Protein AF-A0A7X3HHY9-F1 (afdb_m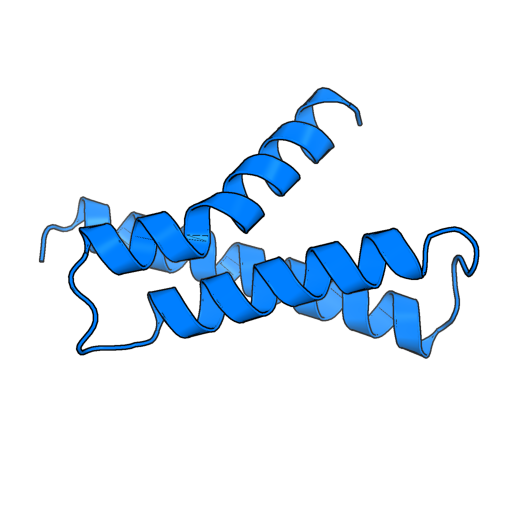onomer_lite)

Structure (mmCIF, N/CA/C/O backbone):
data_AF-A0A7X3HHY9-F1
#
_entry.id   AF-A0A7X3HHY9-F1
#
loop_
_atom_site.group_PDB
_atom_site.id
_atom_site.type_symbol
_atom_site.label_atom_id
_atom_site.label_alt_id
_atom_site.label_comp_id
_atom_site.label_asym_id
_atom_site.label_entity_id
_atom_site.label_seq_id
_atom_site.pdbx_PDB_ins_code
_atom_site.Cartn_x
_atom_site.Cartn_y
_atom_site.Cartn_z
_atom_site.occupancy
_atom_site.B_iso_or_equiv
_atom_site.auth_seq_id
_atom_site.auth_comp_id
_atom_site.auth_asym_id
_atom_site.auth_atom_id
_atom_site.pdbx_PDB_model_num
ATOM 1 N N . MET A 1 1 ? 15.699 -3.679 -15.412 1.00 67.25 1 MET A N 1
ATOM 2 C CA . MET A 1 1 ? 14.479 -3.056 -14.848 1.00 67.25 1 MET A CA 1
ATOM 3 C C . MET A 1 1 ? 14.392 -1.663 -15.440 1.00 67.25 1 MET A C 1
ATOM 5 O O . MET A 1 1 ? 15.426 -1.009 -15.480 1.00 67.25 1 MET A O 1
ATOM 9 N N . SER A 1 2 ? 13.253 -1.248 -15.996 1.00 83.69 2 SER A N 1
ATOM 10 C CA . SER A 1 2 ? 13.148 0.095 -16.581 1.00 83.69 2 SER A CA 1
ATOM 11 C C . SER A 1 2 ? 13.161 1.156 -15.475 1.00 83.69 2 SER A C 1
ATOM 13 O O . SER A 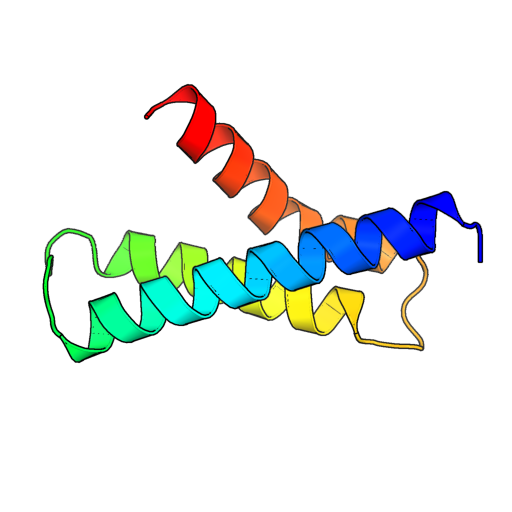1 2 ? 12.700 0.900 -14.362 1.00 83.69 2 SER A O 1
ATOM 15 N N . VAL A 1 3 ? 13.674 2.352 -15.778 1.00 84.94 3 VAL A N 1
ATOM 16 C CA . VAL A 1 3 ? 13.673 3.497 -14.845 1.00 84.94 3 VAL A CA 1
ATOM 17 C C . VAL A 1 3 ? 12.246 3.827 -14.392 1.00 84.94 3 VAL A C 1
ATOM 19 O O . VAL A 1 3 ? 12.018 4.111 -13.223 1.00 84.94 3 VAL A O 1
ATOM 22 N N . ILE A 1 4 ? 11.271 3.690 -15.294 1.00 84.75 4 ILE A N 1
ATOM 23 C CA . ILE A 1 4 ? 9.845 3.912 -15.022 1.00 84.75 4 ILE A CA 1
ATOM 24 C C . ILE A 1 4 ? 9.306 2.918 -13.979 1.00 84.75 4 ILE A C 1
ATOM 26 O O . ILE A 1 4 ? 8.617 3.331 -13.052 1.00 84.75 4 ILE A O 1
ATOM 30 N N . ASP A 1 5 ? 9.647 1.626 -14.081 1.00 85.06 5 ASP A N 1
ATOM 31 C CA . ASP A 1 5 ? 9.231 0.615 -13.092 1.00 85.06 5 ASP A CA 1
ATOM 32 C C . ASP A 1 5 ? 9.862 0.900 -11.722 1.00 85.06 5 ASP A C 1
ATOM 34 O O . ASP A 1 5 ? 9.194 0.788 -10.699 1.00 85.06 5 ASP A O 1
ATOM 38 N N . PHE A 1 6 ? 11.124 1.335 -11.692 1.00 85.88 6 PHE A N 1
ATOM 39 C CA . PHE A 1 6 ? 11.790 1.719 -10.448 1.00 85.88 6 PHE A CA 1
ATOM 40 C C . PHE A 1 6 ? 11.133 2.935 -9.781 1.00 85.88 6 PHE A C 1
ATOM 42 O O . PHE A 1 6 ? 10.804 2.867 -8.597 1.00 85.88 6 PHE A O 1
ATOM 49 N N . LEU A 1 7 ? 10.904 4.015 -10.535 1.00 89.75 7 LEU A N 1
ATOM 50 C CA . LEU A 1 7 ? 10.267 5.228 -10.017 1.00 89.75 7 LEU A CA 1
ATOM 51 C C . LEU A 1 7 ? 8.839 4.947 -9.547 1.00 89.75 7 LEU A C 1
ATOM 53 O O . LEU A 1 7 ? 8.490 5.306 -8.428 1.00 89.75 7 LEU A O 1
ATOM 57 N N . GLY A 1 8 ? 8.047 4.226 -10.346 1.00 87.56 8 GLY A N 1
ATOM 58 C CA . GLY A 1 8 ? 6.688 3.843 -9.970 1.00 87.56 8 GLY A CA 1
ATOM 59 C C . GLY A 1 8 ? 6.652 3.016 -8.684 1.00 87.56 8 GLY A C 1
ATOM 60 O O . GLY A 1 8 ? 5.837 3.284 -7.802 1.00 87.56 8 GLY A O 1
ATOM 61 N N . ARG A 1 9 ? 7.567 2.049 -8.530 1.00 90.00 9 ARG A N 1
ATOM 62 C CA . ARG A 1 9 ? 7.686 1.268 -7.290 1.00 90.00 9 ARG A CA 1
ATOM 63 C C . ARG A 1 9 ? 8.000 2.161 -6.101 1.00 90.00 9 ARG A C 1
ATOM 65 O O . ARG A 1 9 ? 7.354 2.014 -5.072 1.00 90.00 9 ARG A O 1
ATOM 72 N N . LEU A 1 10 ? 8.964 3.069 -6.240 1.00 91.69 10 LEU A N 1
ATOM 73 C CA . LEU A 1 10 ? 9.371 3.960 -5.158 1.00 91.69 10 LEU A CA 1
ATOM 74 C C . LEU A 1 10 ? 8.216 4.872 -4.719 1.00 91.69 10 LEU A C 1
ATOM 76 O O . LEU A 1 10 ? 7.963 4.993 -3.523 1.00 91.69 10 LEU A O 1
ATOM 80 N N . SER A 1 11 ? 7.484 5.456 -5.671 1.00 91.44 11 SER A N 1
ATOM 81 C CA . SER A 1 11 ? 6.343 6.335 -5.392 1.00 91.44 11 SER A CA 1
ATOM 82 C C . SER A 1 11 ? 5.205 5.602 -4.684 1.00 91.44 11 SER A C 1
ATOM 84 O O . SER A 1 11 ? 4.724 6.069 -3.652 1.00 91.44 11 SER A O 1
ATOM 86 N N . VAL A 1 12 ? 4.794 4.438 -5.201 1.00 90.38 12 VAL A N 1
ATOM 87 C CA . VAL A 1 12 ? 3.699 3.658 -4.601 1.00 90.38 12 VAL A CA 1
ATOM 88 C C . VAL A 1 12 ? 4.107 3.109 -3.238 1.00 90.38 12 VAL A C 1
ATOM 90 O O . VAL A 1 12 ? 3.294 3.111 -2.320 1.00 90.38 12 VAL A O 1
ATOM 93 N N . LEU A 1 13 ? 5.368 2.701 -3.075 1.00 90.94 13 LEU A N 1
ATOM 94 C CA . LEU A 1 13 ? 5.895 2.242 -1.794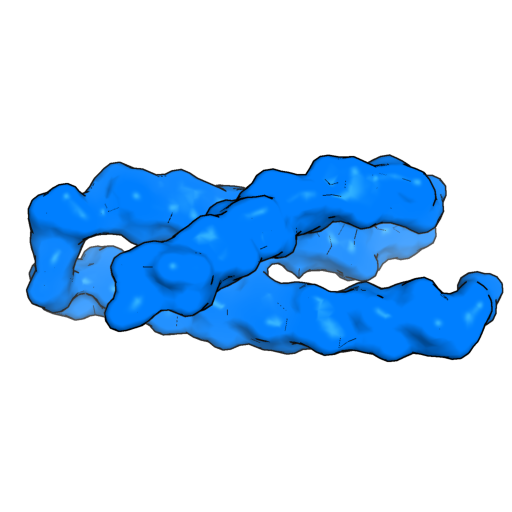 1.00 90.94 13 LEU A CA 1
ATOM 95 C C . LEU A 1 13 ? 5.865 3.354 -0.740 1.00 90.94 13 LEU A C 1
ATOM 97 O O . LEU A 1 13 ? 5.360 3.137 0.358 1.00 90.94 13 LEU A O 1
ATOM 101 N N . ALA A 1 14 ? 6.386 4.539 -1.071 1.00 92.00 14 ALA A N 1
ATOM 102 C CA . ALA A 1 14 ? 6.402 5.671 -0.151 1.00 92.00 14 ALA A CA 1
ATOM 103 C C . ALA A 1 14 ? 4.978 6.044 0.278 1.00 92.00 14 ALA A C 1
ATOM 105 O O . ALA A 1 14 ? 4.702 6.190 1.467 1.00 92.00 14 ALA A O 1
ATOM 106 N N . PHE A 1 15 ? 4.055 6.123 -0.682 1.00 90.69 15 PHE A N 1
ATOM 107 C CA . PHE A 1 15 ? 2.666 6.457 -0.401 1.00 90.69 15 PHE A CA 1
ATOM 108 C C . PHE A 1 15 ? 1.966 5.389 0.454 1.00 90.69 15 PHE A C 1
ATOM 110 O O . PHE A 1 15 ? 1.336 5.721 1.457 1.00 90.69 15 PHE A O 1
ATOM 117 N N . ALA A 1 16 ? 2.135 4.106 0.121 1.00 89.00 16 ALA A N 1
ATOM 118 C CA . ALA A 1 16 ? 1.598 2.998 0.910 1.00 89.00 16 ALA A CA 1
ATOM 119 C C . ALA A 1 16 ? 2.120 3.006 2.351 1.00 89.00 16 ALA A C 1
ATOM 121 O O . ALA A 1 16 ? 1.358 2.737 3.278 1.00 89.00 16 ALA A O 1
ATOM 122 N N . PHE A 1 17 ? 3.388 3.368 2.553 1.00 89.44 17 PHE A N 1
ATOM 123 C CA . PHE A 1 17 ? 3.978 3.482 3.881 1.00 89.44 17 PHE A CA 1
ATOM 124 C C . PHE A 1 17 ? 3.347 4.612 4.706 1.00 89.44 17 PHE A C 1
ATOM 126 O O . PHE A 1 17 ? 2.949 4.383 5.847 1.00 89.44 17 PHE A O 1
ATOM 133 N N . PHE A 1 18 ? 3.195 5.809 4.128 1.00 91.00 18 PHE A N 1
ATOM 134 C CA . PHE A 1 18 ? 2.538 6.935 4.806 1.00 91.00 18 PHE A CA 1
ATOM 135 C C . PHE A 1 18 ? 1.088 6.624 5.173 1.00 91.00 18 PHE A C 1
ATOM 137 O O . PHE A 1 18 ? 0.661 6.904 6.292 1.00 91.00 18 PHE A O 1
ATOM 144 N N . VAL A 1 19 ? 0.347 6.001 4.255 1.00 89.00 19 VAL A N 1
ATOM 145 C CA . VAL A 1 19 ? -1.024 5.556 4.517 1.00 89.00 19 VAL A CA 1
ATOM 146 C C . VAL A 1 19 ? -1.048 4.539 5.651 1.00 89.00 19 VAL A C 1
ATOM 148 O O . VAL A 1 19 ? -1.818 4.703 6.592 1.00 89.00 19 VAL A O 1
ATOM 151 N N . ALA A 1 20 ? -0.208 3.504 5.588 1.00 89.31 20 ALA A N 1
ATOM 152 C CA . ALA A 1 20 ? -0.170 2.476 6.620 1.00 89.31 20 ALA A CA 1
ATOM 153 C C . ALA A 1 20 ? 0.115 3.084 8.000 1.00 89.31 20 ALA A C 1
ATOM 155 O O . ALA A 1 20 ? -0.570 2.753 8.965 1.00 89.31 20 ALA A O 1
ATOM 156 N N . TYR A 1 21 ? 1.062 4.021 8.076 1.00 90.38 21 TYR A N 1
ATOM 157 C CA . TYR A 1 21 ? 1.367 4.745 9.304 1.00 90.38 21 TYR A CA 1
ATOM 158 C C . TYR A 1 21 ? 0.158 5.532 9.831 1.00 90.38 21 TYR A C 1
ATOM 160 O O . TYR A 1 21 ? -0.235 5.337 10.979 1.00 90.38 21 TYR A O 1
ATOM 168 N N . GLY A 1 22 ? -0.485 6.349 8.990 1.00 87.00 22 GLY A N 1
ATOM 169 C CA . GLY A 1 22 ? -1.659 7.132 9.392 1.00 87.00 22 GLY A CA 1
ATOM 170 C C . GLY A 1 22 ? -2.830 6.262 9.862 1.00 87.00 22 GLY A C 1
ATOM 171 O O . GLY A 1 22 ? -3.474 6.576 10.860 1.00 87.00 22 GLY A O 1
ATOM 172 N N . MET A 1 23 ? -3.064 5.127 9.199 1.00 89.06 23 MET A N 1
ATOM 173 C CA . MET A 1 23 ? -4.104 4.169 9.590 1.00 89.06 23 MET A CA 1
ATOM 174 C C . MET A 1 23 ? -3.786 3.488 10.927 1.00 89.06 23 MET A C 1
ATOM 176 O O . MET A 1 23 ? -4.684 3.302 11.743 1.00 89.06 23 MET A O 1
ATOM 180 N N . ILE A 1 24 ? -2.519 3.151 11.187 1.00 89.19 24 ILE A N 1
ATOM 181 C CA . ILE A 1 24 ? -2.089 2.603 12.481 1.00 89.19 24 ILE A CA 1
ATOM 182 C C . ILE A 1 24 ? -2.290 3.633 13.595 1.00 89.19 24 ILE A C 1
ATOM 184 O O . ILE A 1 24 ? -2.853 3.280 14.628 1.00 89.19 24 ILE A O 1
ATOM 188 N N . CYS A 1 25 ? -1.891 4.892 13.388 1.00 88.62 25 CYS A N 1
ATOM 189 C CA . CYS A 1 25 ? -2.148 5.969 14.349 1.00 88.62 25 CYS A CA 1
ATOM 190 C C . CYS A 1 25 ? -3.645 6.091 14.646 1.00 88.62 25 CYS A C 1
ATOM 192 O O . CYS A 1 25 ? -4.040 6.040 15.808 1.00 88.62 25 CYS A O 1
ATOM 194 N N . HIS A 1 26 ? -4.488 6.099 13.608 1.00 86.38 26 HIS A N 1
ATOM 195 C CA . HIS A 1 26 ? -5.939 6.116 13.779 1.00 86.38 26 HIS A CA 1
ATOM 196 C C . HIS A 1 26 ? -6.477 4.941 14.606 1.00 86.38 26 HIS A C 1
ATOM 198 O O . HIS A 1 26 ? -7.366 5.145 15.433 1.00 86.38 26 HIS A O 1
ATOM 204 N N . LEU A 1 27 ? -5.951 3.728 14.407 1.00 86.69 27 LEU A N 1
ATOM 205 C CA . LEU A 1 27 ? -6.355 2.545 15.176 1.00 86.69 27 LEU A CA 1
ATOM 206 C C . LEU A 1 27 ? -5.893 2.602 16.637 1.00 86.69 27 LEU A C 1
ATOM 208 O O . LEU A 1 27 ? -6.612 2.129 17.513 1.00 86.69 27 LEU A O 1
ATOM 212 N N . VAL A 1 28 ? -4.711 3.161 16.901 1.00 89.19 28 VAL A N 1
ATOM 213 C CA . VAL A 1 28 ? -4.148 3.286 18.256 1.00 89.19 28 VAL A CA 1
ATOM 214 C C . VAL A 1 28 ? -4.852 4.384 19.051 1.00 89.19 28 VAL A C 1
ATOM 216 O O . VAL A 1 28 ? -5.155 4.196 20.226 1.00 89.19 28 VAL A O 1
ATOM 219 N N . GLU A 1 29 ? -5.117 5.522 18.416 1.00 88.25 29 GLU A N 1
ATOM 220 C CA . GLU A 1 29 ? -5.713 6.698 19.057 1.00 88.25 29 GLU A CA 1
ATOM 221 C C . GLU A 1 29 ? -7.243 6.610 19.127 1.00 88.25 29 GLU A C 1
ATOM 223 O O . GLU A 1 29 ? -7.872 7.305 19.922 1.00 88.25 29 GLU A O 1
ATOM 228 N N . GLY A 1 30 ? -7.856 5.738 18.319 1.00 81.44 30 GLY A N 1
ATOM 229 C CA . GLY A 1 30 ? -9.296 5.488 18.339 1.00 81.44 30 GLY A CA 1
ATOM 230 C C . GLY A 1 30 ? -10.131 6.653 17.804 1.00 81.44 30 GLY A C 1
ATOM 231 O O . GLY A 1 30 ? -11.304 6.762 18.148 1.00 81.44 30 GLY A O 1
ATOM 232 N N . TYR A 1 31 ? -9.544 7.522 16.971 1.00 75.12 31 TYR A N 1
ATOM 233 C CA . TYR A 1 31 ? -10.165 8.787 16.566 1.00 75.12 31 TYR A CA 1
ATOM 234 C C . TYR A 1 31 ? -11.488 8.642 15.791 1.00 75.12 31 TYR A C 1
ATOM 236 O O . TYR A 1 31 ? -12.254 9.598 15.796 1.00 75.12 31 TYR A O 1
ATOM 244 N N . TYR A 1 32 ? -11.793 7.474 15.201 1.00 77.50 32 TYR A N 1
ATOM 245 C CA . TYR A 1 32 ? -13.087 7.187 14.557 1.00 77.50 32 TYR A CA 1
ATOM 246 C C . TYR A 1 32 ? -13.431 5.680 14.551 1.00 77.50 32 TYR A C 1
ATOM 248 O O . TYR A 1 32 ? -13.049 4.959 13.619 1.00 77.50 32 TYR A O 1
ATOM 256 N N . PRO A 1 33 ? -14.142 5.158 15.567 1.00 80.06 33 PRO A N 1
ATOM 257 C CA . PRO A 1 33 ? -14.455 3.729 15.665 1.00 80.06 33 PRO A CA 1
ATOM 258 C C . PRO A 1 33 ? -15.396 3.230 14.556 1.00 80.06 33 PRO A C 1
ATOM 260 O O . PRO A 1 33 ? -15.307 2.072 14.147 1.00 80.06 33 PRO A O 1
ATOM 263 N N . GLU A 1 34 ? -16.261 4.089 14.017 1.00 85.06 34 GLU A N 1
ATOM 264 C CA . GLU A 1 34 ? -17.172 3.768 12.914 1.00 85.06 34 GLU A CA 1
ATOM 265 C C . GLU A 1 34 ? -16.441 3.400 11.612 1.00 85.06 34 GLU A C 1
ATOM 267 O O . GLU A 1 34 ? -16.948 2.603 10.821 1.00 85.06 34 GLU A O 1
ATOM 272 N N . TYR A 1 35 ? -15.219 3.904 11.415 1.00 81.94 35 TYR A N 1
ATOM 273 C CA . TYR A 1 35 ? -14.391 3.597 10.247 1.00 81.94 35 TYR A CA 1
ATOM 274 C C . TYR A 1 35 ? -13.389 2.469 10.497 1.00 81.94 35 TYR A C 1
ATOM 276 O O . TYR A 1 35 ? -12.533 2.224 9.648 1.00 81.94 35 TYR A O 1
ATOM 284 N N . PHE A 1 36 ? -13.507 1.730 11.605 1.00 84.31 36 PHE A N 1
ATOM 285 C CA . PHE A 1 36 ? -12.575 0.656 11.955 1.00 84.31 36 PHE A CA 1
ATOM 286 C C . PHE A 1 36 ? -12.368 -0.350 10.811 1.00 84.31 36 PHE A C 1
ATOM 288 O O . PHE A 1 36 ? -11.240 -0.585 10.382 1.00 84.31 36 PHE A O 1
ATOM 295 N N . TRP A 1 37 ? -13.450 -0.912 10.266 1.00 86.88 37 TRP A N 1
ATOM 296 C CA . TRP A 1 37 ? -13.362 -1.901 9.186 1.00 86.88 37 TRP A CA 1
ATOM 297 C C . TRP A 1 37 ? -12.779 -1.329 7.883 1.00 86.88 37 TRP A C 1
ATOM 299 O O . TRP A 1 37 ? -11.867 -1.956 7.336 1.00 86.88 37 TRP A O 1
ATOM 309 N N . PRO A 1 38 ? -13.225 -0.152 7.396 1.00 85.44 38 PRO A N 1
ATOM 310 C CA . PRO A 1 38 ? -12.570 0.537 6.286 1.00 85.44 38 PRO A CA 1
ATOM 311 C C . PRO A 1 38 ? -11.070 0.769 6.502 1.00 85.44 38 PRO A C 1
ATOM 313 O O . PRO A 1 38 ? -10.278 0.443 5.620 1.00 85.44 38 PRO A O 1
ATOM 316 N N . ILE A 1 39 ? -10.670 1.265 7.677 1.00 87.06 39 ILE A N 1
ATOM 317 C CA . ILE A 1 39 ? -9.270 1.542 8.030 1.00 87.06 39 ILE A CA 1
ATOM 318 C C . ILE A 1 39 ? -8.440 0.255 7.985 1.00 87.06 39 ILE A C 1
ATOM 320 O O . ILE A 1 39 ? -7.372 0.230 7.372 1.00 87.06 39 ILE A O 1
ATOM 324 N N . VAL A 1 40 ? -8.944 -0.838 8.566 1.00 87.81 40 VAL A N 1
ATOM 325 C CA . VAL A 1 40 ? -8.272 -2.148 8.557 1.00 87.81 40 VAL A CA 1
ATOM 326 C C . VAL A 1 40 ? -8.138 -2.699 7.136 1.00 87.81 40 VAL A C 1
ATOM 328 O O . VAL A 1 40 ? -7.064 -3.174 6.762 1.00 87.81 40 VAL A O 1
ATOM 331 N N . ALA A 1 41 ? -9.193 -2.618 6.322 1.00 87.88 41 ALA A N 1
ATOM 332 C CA . ALA A 1 41 ? -9.156 -3.079 4.935 1.00 87.88 41 ALA A CA 1
ATOM 333 C C . ALA A 1 41 ? -8.131 -2.286 4.109 1.00 87.88 41 ALA A C 1
ATOM 335 O O . ALA A 1 41 ? -7.322 -2.864 3.376 1.00 87.88 41 ALA A O 1
ATOM 336 N N . TYR A 1 42 ? -8.118 -0.964 4.276 1.00 87.88 42 TYR A N 1
ATOM 337 C CA . TYR A 1 42 ? -7.193 -0.077 3.585 1.00 87.88 42 TYR A CA 1
ATOM 338 C C . TYR A 1 42 ? -5.741 -0.340 4.011 1.00 87.88 42 TYR A C 1
ATOM 340 O O . TYR A 1 42 ? -4.867 -0.524 3.160 1.00 87.88 42 TYR A O 1
ATOM 348 N N . LEU A 1 43 ? -5.500 -0.496 5.317 1.00 90.00 43 LEU A N 1
ATOM 349 C CA . LEU A 1 43 ? -4.204 -0.877 5.882 1.00 90.00 43 LEU A CA 1
ATOM 350 C C . LEU A 1 43 ? -3.706 -2.223 5.334 1.00 90.00 43 LEU A C 1
ATOM 352 O O . LEU A 1 43 ? -2.551 -2.327 4.917 1.00 90.00 43 LEU A O 1
ATOM 356 N N . ALA A 1 44 ? -4.567 -3.243 5.268 1.00 90.81 44 ALA A N 1
ATOM 357 C CA . ALA A 1 44 ? -4.207 -4.557 4.735 1.00 90.81 44 ALA A CA 1
ATOM 358 C C . ALA A 1 44 ? -3.748 -4.478 3.269 1.00 90.81 44 ALA A C 1
ATOM 360 O O . ALA A 1 44 ? -2.759 -5.113 2.882 1.00 90.81 44 ALA A O 1
ATOM 361 N N . THR A 1 45 ? -4.421 -3.661 2.453 1.00 91.31 45 THR A N 1
ATOM 362 C CA . THR A 1 45 ? -4.019 -3.457 1.053 1.00 91.31 45 THR A CA 1
ATOM 363 C C . THR A 1 45 ? -2.711 -2.671 0.930 1.00 91.31 45 THR A C 1
ATOM 365 O O . THR A 1 45 ? -1.871 -3.035 0.107 1.00 91.31 45 THR A O 1
ATOM 368 N N . ALA A 1 46 ? -2.479 -1.669 1.785 1.00 88.12 46 ALA A N 1
ATOM 369 C CA . ALA A 1 46 ? -1.241 -0.889 1.813 1.00 88.12 46 ALA A CA 1
ATOM 370 C C . ALA A 1 46 ? -0.021 -1.746 2.200 1.00 88.12 46 ALA A C 1
ATOM 372 O O . ALA A 1 46 ? 1.032 -1.681 1.555 1.00 88.12 46 ALA A O 1
ATOM 373 N N . LEU A 1 47 ? -0.172 -2.616 3.203 1.00 90.12 47 LEU A N 1
ATOM 374 C CA . LEU A 1 47 ? 0.867 -3.566 3.611 1.00 90.12 47 LEU A CA 1
ATOM 375 C C . LEU A 1 47 ? 1.148 -4.601 2.516 1.00 90.12 47 LEU A C 1
ATOM 377 O O . LEU A 1 47 ? 2.308 -4.861 2.194 1.00 90.12 47 LEU A O 1
ATOM 381 N N . SER A 1 48 ? 0.098 -5.142 1.893 1.00 90.31 48 SER A N 1
ATOM 382 C CA . SER A 1 48 ? 0.226 -6.097 0.784 1.00 90.31 48 SER A CA 1
ATOM 383 C C . SER A 1 48 ? 0.942 -5.480 -0.420 1.00 90.31 48 SER A C 1
ATOM 385 O O . SER A 1 48 ? 1.844 -6.098 -0.990 1.00 90.31 48 SER A O 1
ATOM 387 N N . ALA A 1 49 ? 0.601 -4.236 -0.773 1.00 89.88 49 ALA A N 1
ATOM 388 C CA . ALA A 1 49 ? 1.271 -3.493 -1.834 1.00 89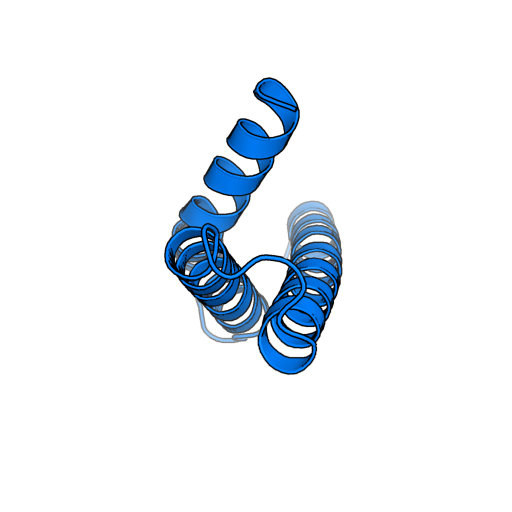.88 49 ALA A CA 1
ATOM 389 C C . ALA A 1 49 ? 2.749 -3.253 -1.499 1.00 89.88 49 ALA A C 1
ATOM 391 O O . ALA A 1 49 ? 3.612 -3.488 -2.344 1.00 89.88 49 ALA A O 1
ATOM 392 N N . SER A 1 50 ? 3.052 -2.864 -0.258 1.00 88.69 50 SER A N 1
ATOM 393 C CA . SER A 1 50 ? 4.426 -2.643 0.210 1.00 88.69 50 SER A CA 1
ATOM 394 C C . SER A 1 50 ? 5.266 -3.921 0.134 1.00 88.69 50 SER A C 1
ATOM 396 O O . SER A 1 50 ? 6.355 -3.916 -0.444 1.00 88.69 50 SER A O 1
ATOM 398 N N . ALA A 1 51 ? 4.737 -5.043 0.632 1.00 89.38 51 ALA A N 1
ATOM 399 C CA . ALA A 1 51 ? 5.399 -6.344 0.574 1.00 89.38 51 ALA A CA 1
ATOM 400 C C . ALA A 1 51 ? 5.644 -6.799 -0.875 1.00 89.38 51 ALA A C 1
ATOM 402 O O . ALA A 1 51 ? 6.753 -7.214 -1.218 1.00 89.38 51 ALA A O 1
ATOM 403 N N . ALA A 1 52 ? 4.642 -6.658 -1.749 1.00 89.19 52 ALA A N 1
ATOM 404 C CA . ALA A 1 52 ? 4.753 -7.022 -3.159 1.00 89.19 52 ALA A CA 1
ATOM 405 C C . ALA A 1 52 ? 5.789 -6.174 -3.913 1.00 89.19 52 ALA A C 1
ATOM 407 O O . ALA A 1 52 ? 6.516 -6.691 -4.766 1.00 89.19 52 ALA A O 1
ATOM 408 N N . LEU A 1 53 ? 5.876 -4.877 -3.605 1.00 87.69 53 LEU A N 1
ATOM 409 C CA . LEU A 1 53 ? 6.804 -3.954 -4.257 1.00 87.69 53 LEU A CA 1
ATOM 410 C C . LEU A 1 53 ? 8.234 -4.092 -3.738 1.00 87.69 53 LEU A C 1
ATOM 412 O O . LEU A 1 53 ? 9.153 -3.812 -4.507 1.00 87.69 53 LEU A O 1
ATOM 416 N N . LEU A 1 54 ? 8.446 -4.540 -2.498 1.00 87.62 54 LEU A N 1
ATOM 417 C CA . LEU A 1 54 ? 9.778 -4.816 -1.942 1.00 87.62 54 LEU A CA 1
ATOM 418 C C . LEU A 1 54 ? 10.328 -6.183 -2.353 1.00 87.62 54 LEU A C 1
ATOM 420 O O . LEU A 1 54 ? 11.546 -6.345 -2.411 1.00 87.62 54 LEU A O 1
ATOM 424 N N . TRP A 1 55 ? 9.468 -7.152 -2.679 1.00 89.19 55 TRP A N 1
ATOM 425 C CA . TRP A 1 55 ? 9.914 -8.516 -2.957 1.00 89.19 55 TRP A CA 1
ATOM 426 C C . TRP A 1 55 ? 10.787 -8.601 -4.226 1.00 89.19 55 TRP A C 1
ATOM 428 O O . TRP A 1 55 ? 10.299 -8.354 -5.339 1.00 89.19 55 TRP A O 1
ATOM 438 N N . PRO A 1 56 ? 12.064 -9.013 -4.119 1.00 81.81 56 PRO A N 1
ATOM 439 C CA . PRO A 1 56 ? 12.994 -8.968 -5.248 1.00 81.81 56 PRO A CA 1
ATOM 440 C C . PRO A 1 56 ? 12.662 -10.002 -6.335 1.00 81.81 56 PRO A C 1
ATOM 442 O O . PRO A 1 56 ? 12.841 -9.735 -7.523 1.00 81.81 56 PRO A O 1
ATOM 445 N N . HIS A 1 57 ? 12.125 -11.163 -5.947 1.00 87.69 57 HIS A N 1
ATOM 446 C CA . HIS A 1 57 ? 11.893 -12.299 -6.851 1.00 87.69 57 HIS A CA 1
ATOM 447 C C . HIS A 1 57 ? 10.542 -12.280 -7.579 1.00 87.69 57 HIS A C 1
ATOM 449 O O . HIS A 1 57 ? 10.301 -13.113 -8.454 1.00 87.69 57 HIS A O 1
ATOM 455 N N . LEU A 1 58 ? 9.644 -11.344 -7.255 1.00 86.75 58 LEU A N 1
ATOM 456 C CA . LEU A 1 58 ? 8.366 -11.247 -7.957 1.00 86.75 58 LEU A CA 1
ATOM 457 C C . LEU A 1 58 ? 8.577 -10.708 -9.376 1.00 86.75 58 LEU A C 1
ATOM 459 O O . LEU A 1 58 ? 9.283 -9.718 -9.578 1.00 86.75 58 LEU A O 1
ATOM 463 N N . ARG A 1 59 ? 7.917 -11.321 -10.365 1.00 88.50 59 ARG A N 1
ATOM 464 C CA . ARG A 1 59 ? 7.821 -10.763 -11.725 1.00 88.50 59 ARG A CA 1
ATOM 465 C C . ARG A 1 59 ? 7.083 -9.422 -11.669 1.00 88.50 59 ARG A C 1
ATOM 467 O O . ARG A 1 59 ? 6.094 -9.320 -10.949 1.00 88.50 59 ARG A O 1
ATOM 474 N N . SER A 1 60 ? 7.514 -8.427 -12.455 1.00 85.50 60 SER A N 1
ATOM 475 C CA . SER A 1 60 ? 6.928 -7.068 -12.445 1.00 85.50 60 SER A CA 1
ATOM 476 C C . SER A 1 60 ? 5.394 -7.091 -12.573 1.00 85.50 60 SER A C 1
ATOM 478 O O . SER A 1 60 ? 4.711 -6.524 -11.727 1.00 8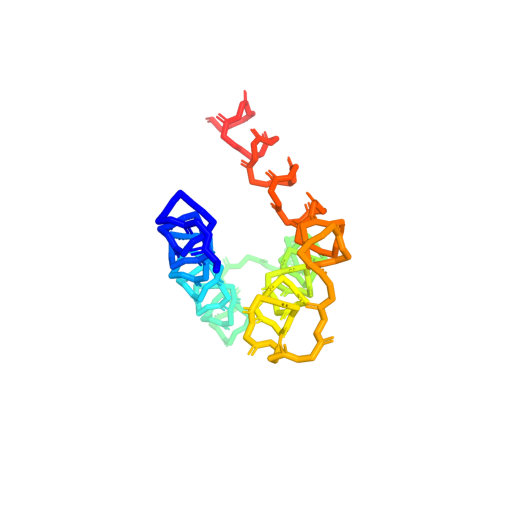5.50 60 SER A O 1
ATOM 480 N N . ARG A 1 61 ? 4.836 -7.878 -13.510 1.00 87.88 61 ARG A N 1
ATOM 481 C CA 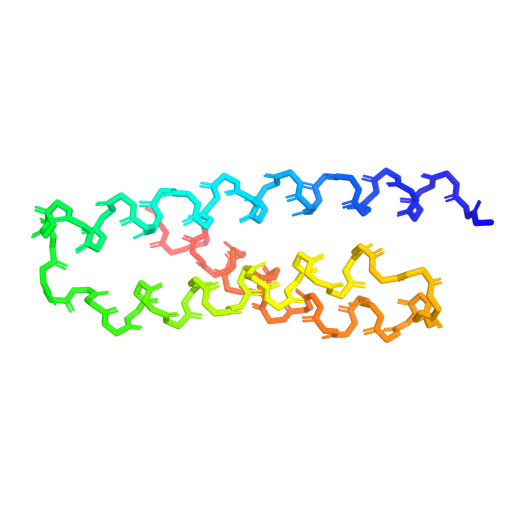. ARG A 1 61 ? 3.376 -8.062 -13.656 1.00 87.88 61 ARG A CA 1
ATOM 482 C C . ARG A 1 61 ? 2.678 -8.485 -12.355 1.00 87.88 61 ARG A C 1
ATOM 484 O O . ARG A 1 61 ? 1.620 -7.958 -12.039 1.00 87.88 61 ARG A O 1
ATOM 491 N N . ASN A 1 62 ? 3.266 -9.416 -11.604 1.00 90.38 62 ASN A N 1
ATOM 492 C CA . ASN A 1 62 ? 2.671 -9.912 -10.363 1.00 90.38 62 ASN A CA 1
ATOM 493 C C . ASN A 1 62 ? 2.787 -8.885 -9.233 1.00 90.38 62 ASN A C 1
ATOM 495 O O . ASN A 1 62 ? 1.864 -8.785 -8.435 1.00 90.38 62 ASN A O 1
ATOM 499 N N . ARG A 1 63 ? 3.875 -8.099 -9.184 1.00 89.38 63 ARG A N 1
ATOM 500 C CA . ARG A 1 63 ? 3.997 -6.993 -8.217 1.00 89.38 63 ARG A CA 1
ATOM 501 C C . ARG A 1 63 ? 2.846 -6.015 -8.401 1.00 89.38 63 ARG A C 1
ATOM 503 O O . ARG A 1 63 ? 2.090 -5.792 -7.469 1.00 89.38 63 ARG A O 1
ATOM 510 N N . TRP A 1 64 ? 2.664 -5.530 -9.629 1.00 89.56 64 TRP A N 1
ATOM 511 C CA . TRP A 1 64 ? 1.620 -4.561 -9.958 1.00 89.56 64 TRP A CA 1
ATOM 512 C C . TRP A 1 64 ? 0.204 -5.114 -9.769 1.00 89.56 64 TRP A C 1
ATOM 514 O O . TRP A 1 64 ? -0.666 -4.388 -9.302 1.00 89.56 64 TRP A O 1
ATOM 524 N N . ALA A 1 65 ? -0.027 -6.401 -10.051 1.00 91.88 65 ALA A N 1
ATOM 525 C CA . ALA A 1 65 ? -1.310 -7.044 -9.764 1.00 91.88 65 ALA A CA 1
ATOM 526 C C . ALA A 1 65 ? -1.629 -7.069 -8.256 1.00 91.88 65 ALA A C 1
ATOM 528 O O . ALA A 1 65 ? -2.760 -6.797 -7.867 1.00 91.88 65 ALA A O 1
ATOM 529 N N . LEU A 1 66 ? -0.629 -7.343 -7.411 1.00 88.88 66 LEU A N 1
ATOM 530 C CA . LEU A 1 66 ? -0.775 -7.346 -5.951 1.00 88.88 66 LEU A CA 1
ATOM 531 C C . LEU A 1 66 ? -0.895 -5.931 -5.361 1.00 88.88 66 LEU A C 1
ATOM 533 O O . LEU A 1 66 ? -1.566 -5.747 -4.351 1.00 88.88 66 LEU A O 1
ATOM 537 N N . SER A 1 67 ? -0.283 -4.925 -5.993 1.00 89.62 67 SER A N 1
ATOM 538 C CA . SER A 1 67 ? -0.445 -3.507 -5.631 1.00 89.62 67 SER A CA 1
ATOM 539 C C . SER A 1 67 ? -1.762 -2.901 -6.129 1.00 89.62 67 SER A C 1
ATOM 541 O O . SER A 1 67 ? -2.177 -1.853 -5.639 1.00 89.62 67 SER A O 1
ATOM 543 N N . GLY A 1 68 ? -2.414 -3.537 -7.106 1.00 89.44 68 GLY A N 1
ATOM 544 C CA . GLY A 1 68 ? -3.617 -3.038 -7.774 1.00 89.44 68 GLY A CA 1
ATOM 545 C C . GLY A 1 68 ? -4.756 -2.645 -6.826 1.00 89.44 68 GLY A C 1
ATOM 546 O O . GLY A 1 68 ? -5.255 -1.528 -6.954 1.00 89.44 68 GLY A O 1
ATOM 547 N N . PRO A 1 69 ? -5.144 -3.487 -5.847 1.00 91.31 69 PRO A N 1
ATOM 548 C CA . PRO A 1 69 ? -6.202 -3.151 -4.894 1.00 91.31 69 PRO A CA 1
ATOM 549 C C . PRO A 1 69 ? -5.933 -1.860 -4.114 1.00 91.31 69 PRO A C 1
ATOM 551 O O . PRO A 1 69 ? -6.826 -1.029 -3.988 1.00 91.31 69 PRO A O 1
ATOM 554 N N . PHE A 1 70 ? -4.696 -1.653 -3.653 1.00 91.75 70 PHE A N 1
ATOM 555 C CA . PHE A 1 70 ? -4.305 -0.430 -2.950 1.00 91.75 70 PHE A CA 1
ATOM 556 C C . PHE A 1 70 ? -4.423 0.809 -3.849 1.00 91.75 70 PHE A C 1
ATOM 558 O O . PHE A 1 70 ? -4.974 1.829 -3.438 1.00 91.75 70 PHE A O 1
ATOM 565 N N . ILE A 1 71 ? -3.952 0.708 -5.096 1.00 89.88 71 ILE A N 1
ATOM 566 C CA . ILE A 1 71 ? -4.021 1.804 -6.073 1.00 89.88 71 ILE A CA 1
ATOM 567 C C . ILE A 1 71 ? -5.482 2.158 -6.383 1.00 89.88 71 ILE A C 1
ATOM 569 O O . ILE A 1 71 ? -5.838 3.333 -6.396 1.00 89.88 71 ILE A O 1
ATOM 573 N N . LEU A 1 72 ? -6.337 1.154 -6.596 1.00 92.00 72 LEU A N 1
ATOM 574 C CA . LEU A 1 72 ? -7.756 1.361 -6.887 1.00 92.00 72 LEU A CA 1
ATOM 575 C C . LEU A 1 72 ? -8.497 2.004 -5.718 1.00 92.00 72 LEU A C 1
ATOM 577 O O . LEU A 1 72 ? -9.240 2.957 -5.928 1.00 92.00 72 LEU A O 1
ATOM 581 N N . LEU A 1 73 ? -8.274 1.515 -4.497 1.00 88.69 73 LEU A N 1
ATOM 582 C CA . LEU A 1 73 ? -8.883 2.092 -3.301 1.00 88.69 73 LEU A CA 1
ATOM 583 C C . LEU A 1 73 ? -8.402 3.532 -3.066 1.00 88.69 73 LEU A C 1
ATOM 585 O O . LEU A 1 73 ? -9.203 4.384 -2.697 1.00 88.69 73 LEU A O 1
ATOM 589 N N . THR A 1 74 ? -7.134 3.824 -3.365 1.00 87.94 74 THR A N 1
ATOM 590 C CA . THR A 1 74 ? -6.587 5.189 -3.322 1.00 87.94 74 THR A CA 1
ATOM 591 C C . THR A 1 74 ? -7.255 6.111 -4.326 1.00 87.94 74 THR A C 1
ATOM 593 O O . THR A 1 74 ? -7.669 7.211 -3.965 1.00 87.94 74 THR A O 1
ATOM 596 N N . LEU A 1 75 ? -7.400 5.671 -5.574 1.00 90.06 75 LEU A N 1
ATOM 597 C CA . LEU A 1 75 ? -8.085 6.457 -6.598 1.00 90.06 75 LEU A CA 1
ATOM 598 C C . LEU A 1 75 ? -9.558 6.673 -6.246 1.00 90.06 75 LEU A C 1
ATOM 600 O O . LEU A 1 75 ? -10.052 7.785 -6.392 1.00 90.06 75 LEU A O 1
ATOM 604 N N . ALA A 1 76 ? -10.242 5.643 -5.746 1.00 87.50 76 ALA A N 1
ATOM 605 C CA . ALA A 1 76 ? -11.616 5.767 -5.281 1.00 87.50 76 ALA A CA 1
ATOM 606 C C . ALA A 1 76 ? -11.723 6.790 -4.141 1.00 87.50 76 ALA A C 1
ATOM 608 O O . ALA A 1 76 ? -12.549 7.691 -4.217 1.00 87.50 76 ALA A O 1
ATOM 609 N N . GLY A 1 77 ? -10.843 6.713 -3.139 1.00 82.69 77 GLY A N 1
ATOM 610 C CA . GLY A 1 77 ? -10.791 7.686 -2.048 1.00 82.69 77 GLY A CA 1
ATOM 611 C C . GLY A 1 77 ? -10.620 9.121 -2.549 1.00 82.69 77 GLY A C 1
ATOM 612 O O . GLY A 1 77 ? -11.355 9.993 -2.116 1.00 82.69 77 GLY A O 1
ATOM 613 N N . PHE A 1 78 ? -9.726 9.361 -3.513 1.00 83.50 78 PHE A N 1
ATOM 614 C CA . PHE A 1 78 ? -9.541 10.693 -4.107 1.00 83.50 78 PHE A CA 1
ATOM 615 C C . PHE A 1 78 ? -10.734 11.189 -4.928 1.00 83.50 78 PHE A C 1
ATOM 617 O O . PHE A 1 78 ? -10.977 12.388 -4.971 1.00 83.50 78 PHE A O 1
ATOM 624 N N . LEU A 1 79 ? -11.444 10.298 -5.621 1.00 89.19 79 LEU A N 1
ATOM 625 C CA . LEU A 1 79 ? -12.593 10.674 -6.451 1.00 89.19 79 LEU A CA 1
ATOM 626 C C . LEU A 1 79 ? -13.849 10.982 -5.626 1.00 89.19 79 LEU A C 1
ATOM 628 O O . LEU A 1 79 ? -14.735 11.675 -6.121 1.00 89.19 79 LEU A O 1
ATOM 632 N N . PHE A 1 80 ? -13.938 10.439 -4.410 1.00 76.75 80 PHE A N 1
ATOM 633 C CA . PHE A 1 80 ? -15.092 10.580 -3.518 1.00 76.75 80 PHE A CA 1
ATOM 634 C C . PHE A 1 80 ? -14.827 11.458 -2.278 1.00 76.75 80 PHE A C 1
ATOM 636 O O . PHE A 1 80 ? -15.736 11.600 -1.461 1.00 76.75 80 PHE A O 1
ATOM 643 N N . ALA A 1 81 ? -13.620 12.015 -2.128 1.00 63.38 81 ALA A N 1
ATOM 644 C CA . ALA A 1 81 ? -13.256 12.978 -1.080 1.00 63.38 81 ALA A CA 1
ATOM 645 C C . ALA A 1 81 ? -13.539 14.420 -1.519 1.00 63.38 81 ALA A C 1
ATOM 647 O O . ALA A 1 81 ? -13.979 15.206 -0.651 1.00 63.38 81 ALA A O 1
#

pLDDT: mean 87.17, std 4.88, range [63.38, 92.0]

Secondary structure (DSSP, 8-state):
--HHHHHHHHHHHHHHHHHHHHHHHHHHHTS-GGGHHHHHHHHHHHHHHHHHHH-TTS-HHHHHHHHHHHHHHHHHHHHH-

Radius of gyration: 13.5 Å; chains: 1; bounding box: 32×25×36 Å

Foldseek 3Di:
DDPVLVVVLVVLLVVLVVLLVVLVVCVVVVPDVPCVVVSVVLNVLSVQLNCLSPDPPDDSVVSCVSNVVNVVVVVVVVVVD

Sequence (81 aa):
MSVIDFLGRLSVLAFAFFVAYGMICHLVEGYYPEYFWPIVAYLATALSASAALLWPHLRSRNRWALSGPFILLTLAGFLFA